Protein AF-A0A933YB69-F1 (afdb_monomer_lite)

Structure (mmCIF, N/CA/C/O backbone):
data_AF-A0A933YB69-F1
#
_entry.id   AF-A0A933YB69-F1
#
loop_
_atom_site.group_PDB
_atom_site.id
_atom_site.type_symbol
_atom_site.label_atom_id
_atom_site.label_alt_id
_atom_site.label_comp_id
_atom_site.label_asym_id
_atom_site.label_entity_id
_atom_site.label_seq_id
_atom_site.pdbx_PDB_ins_code
_atom_site.Cartn_x
_atom_site.Cartn_y
_atom_site.Cartn_z
_atom_site.occupancy
_atom_site.B_iso_or_equiv
_atom_site.auth_seq_id
_atom_site.auth_comp_id
_atom_site.auth_asym_id
_atom_site.auth_atom_id
_atom_site.pdbx_PDB_model_num
ATOM 1 N N . MET A 1 1 ? 16.862 9.323 -14.236 1.00 85.69 1 MET A N 1
ATOM 2 C CA . MET A 1 1 ? 15.729 8.408 -13.946 1.00 85.69 1 MET A CA 1
ATOM 3 C C . MET A 1 1 ? 15.515 8.134 -12.453 1.00 85.69 1 MET A C 1
ATOM 5 O O . MET A 1 1 ? 14.370 8.164 -12.027 1.00 85.69 1 MET A O 1
ATOM 9 N N . LYS A 1 2 ? 16.560 7.957 -11.628 1.00 92.31 2 LYS A N 1
ATOM 10 C CA . LYS A 1 2 ? 16.427 7.705 -10.171 1.00 92.31 2 LYS A CA 1
ATOM 11 C C . LYS A 1 2 ? 15.533 8.711 -9.419 1.00 92.31 2 LYS A C 1
ATOM 13 O O . LYS A 1 2 ? 14.633 8.302 -8.693 1.00 92.31 2 LYS A O 1
ATOM 18 N N . HIS A 1 3 ? 15.698 10.017 -9.663 1.00 92.31 3 HIS A N 1
ATOM 19 C CA . HIS A 1 3 ? 14.857 11.065 -9.052 1.00 92.31 3 HIS A CA 1
ATOM 20 C C . HIS A 1 3 ? 13.361 10.911 -9.346 1.00 92.31 3 HIS A C 1
ATOM 22 O O . HIS A 1 3 ? 12.540 11.147 -8.464 1.00 92.31 3 HIS A O 1
ATOM 28 N N . TYR A 1 4 ? 13.009 10.499 -10.567 1.00 90.81 4 TYR A N 1
ATOM 29 C CA . TYR A 1 4 ? 11.618 10.265 -10.944 1.00 90.81 4 TYR A CA 1
ATOM 30 C C . TYR A 1 4 ? 11.016 9.135 -10.105 1.00 90.81 4 TYR A C 1
ATOM 32 O O . TYR A 1 4 ? 9.981 9.333 -9.476 1.00 90.81 4 TYR A O 1
ATOM 40 N N . TYR A 1 5 ? 11.695 7.985 -10.034 1.00 91.94 5 TYR A N 1
ATOM 41 C CA . TYR A 1 5 ? 11.212 6.848 -9.250 1.00 91.94 5 TYR A CA 1
ATOM 42 C C . TYR A 1 5 ? 11.141 7.157 -7.758 1.00 91.94 5 TYR A C 1
ATOM 44 O O . TYR A 1 5 ? 10.151 6.801 -7.126 1.00 91.94 5 TYR A O 1
ATOM 52 N N . LYS A 1 6 ? 12.136 7.868 -7.208 1.00 93.81 6 LYS A N 1
ATOM 53 C CA . LYS A 1 6 ? 12.108 8.321 -5.813 1.00 93.81 6 LYS A CA 1
ATOM 54 C C . LYS A 1 6 ? 10.846 9.136 -5.523 1.00 93.81 6 LYS A C 1
ATOM 56 O O . LYS A 1 6 ? 10.095 8.776 -4.624 1.00 93.81 6 LYS A O 1
ATOM 61 N N . ARG A 1 7 ? 10.577 10.161 -6.339 1.00 92.19 7 ARG A N 1
ATOM 62 C CA . ARG A 1 7 ? 9.383 11.004 -6.200 1.00 92.19 7 ARG A CA 1
ATOM 63 C C . ARG A 1 7 ? 8.096 10.180 -6.283 1.00 92.19 7 ARG A C 1
ATOM 65 O O . ARG A 1 7 ? 7.228 10.326 -5.435 1.00 92.19 7 ARG A O 1
ATOM 72 N N . VAL 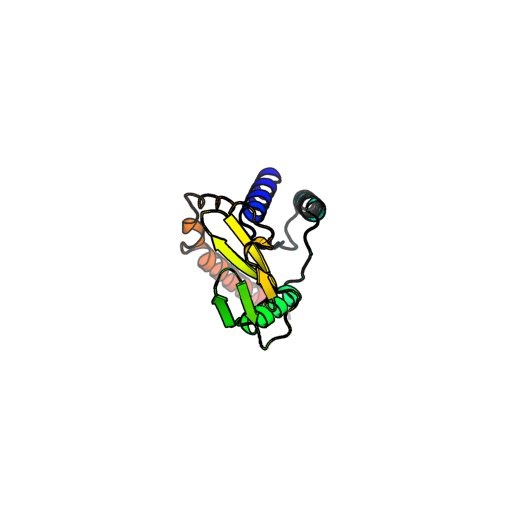A 1 8 ? 7.980 9.289 -7.271 1.00 90.50 8 VAL A N 1
ATOM 73 C CA . VAL A 1 8 ? 6.784 8.441 -7.434 1.00 90.50 8 VAL A CA 1
ATOM 74 C C . VAL A 1 8 ? 6.590 7.509 -6.233 1.00 90.50 8 VAL A C 1
ATOM 76 O O . VAL A 1 8 ? 5.466 7.328 -5.775 1.00 90.50 8 VAL A O 1
ATOM 79 N N . ILE A 1 9 ? 7.661 6.927 -5.695 1.00 92.44 9 ILE A N 1
ATOM 80 C CA . ILE A 1 9 ? 7.594 6.078 -4.498 1.00 92.44 9 ILE A CA 1
ATOM 81 C C . ILE A 1 9 ? 7.125 6.893 -3.288 1.00 92.44 9 ILE A C 1
ATOM 83 O O . ILE A 1 9 ? 6.213 6.459 -2.589 1.00 92.44 9 ILE A O 1
ATOM 87 N N . GLU A 1 10 ? 7.677 8.086 -3.071 1.00 91.62 10 GLU A N 1
ATOM 88 C CA . GLU A 1 10 ? 7.262 8.998 -1.995 1.00 91.62 10 GLU A CA 1
ATOM 89 C C . GLU A 1 10 ? 5.781 9.409 -2.127 1.00 91.62 10 GLU A C 1
ATOM 91 O O . GLU A 1 10 ? 5.023 9.373 -1.154 1.00 91.62 10 GLU A O 1
ATOM 96 N N . GLU A 1 11 ? 5.329 9.712 -3.345 1.00 90.88 11 GLU A N 1
ATOM 97 C CA . GLU A 1 11 ? 3.924 9.996 -3.658 1.00 90.88 11 GLU A CA 1
ATOM 98 C C . GLU A 1 11 ? 3.014 8.801 -3.327 1.00 90.88 11 GLU A C 1
ATOM 100 O O . GLU A 1 11 ? 1.983 8.964 -2.675 1.00 90.88 11 GLU A O 1
ATOM 105 N N . LYS A 1 12 ? 3.404 7.578 -3.704 1.00 91.12 12 LYS A N 1
ATOM 106 C CA . LYS A 1 12 ? 2.629 6.360 -3.412 1.00 91.12 12 LYS A CA 1
ATOM 107 C C . LYS A 1 12 ? 2.574 6.045 -1.919 1.00 91.12 12 LYS A C 1
ATOM 109 O O . LYS A 1 12 ? 1.507 5.701 -1.410 1.00 91.12 12 LYS A O 1
ATOM 114 N N . LEU A 1 13 ? 3.695 6.197 -1.214 1.00 90.31 13 LEU A N 1
ATOM 115 C CA . LEU A 1 13 ? 3.779 5.996 0.233 1.00 90.31 13 LEU A CA 1
ATOM 116 C C . LEU A 1 13 ? 2.894 6.985 0.983 1.00 90.31 13 LEU A C 1
ATOM 118 O O . LEU A 1 13 ? 2.104 6.573 1.835 1.00 90.31 13 LEU A O 1
ATOM 122 N N . SER A 1 14 ? 2.974 8.271 0.629 1.00 89.00 14 SER A N 1
ATOM 123 C CA . SER A 1 14 ? 2.106 9.289 1.223 1.00 89.00 14 SER A CA 1
ATOM 124 C C . SER A 1 14 ? 0.636 8.982 0.938 1.00 89.00 14 SER A C 1
ATOM 126 O O . SER A 1 14 ? -0.168 8.992 1.861 1.00 89.00 14 SER A O 1
ATOM 128 N N . ALA A 1 15 ? 0.279 8.559 -0.277 1.00 88.25 15 ALA A N 1
ATOM 129 C CA . ALA A 1 15 ? -1.088 8.169 -0.625 1.00 88.25 15 ALA A CA 1
ATOM 130 C C . ALA A 1 15 ? -1.558 6.822 -0.026 1.00 88.25 15 ALA A C 1
ATOM 132 O O . ALA A 1 15 ? -2.737 6.483 -0.161 1.00 88.25 15 ALA A O 1
ATOM 133 N N . ARG A 1 16 ? -0.679 6.067 0.656 1.00 88.31 16 ARG A N 1
ATOM 134 C CA . ARG A 1 16 ? -0.931 4.704 1.174 1.00 88.31 16 ARG A CA 1
ATOM 135 C C . ARG A 1 16 ? -1.341 3.722 0.074 1.00 88.31 16 ARG A C 1
ATOM 137 O O . ARG A 1 16 ? -2.184 2.848 0.278 1.00 88.31 16 ARG A O 1
ATOM 144 N N . GLU A 1 17 ? -0.756 3.885 -1.105 1.00 89.31 17 GLU A N 1
ATOM 145 C CA . GLU A 1 17 ? -1.008 3.046 -2.270 1.00 89.31 17 GLU A CA 1
ATOM 146 C C . GLU A 1 17 ? 0.029 1.925 -2.383 1.00 89.31 17 GLU A C 1
ATOM 148 O O . GLU A 1 17 ? 1.183 2.065 -1.977 1.00 89.31 17 GLU A O 1
ATOM 153 N N . ALA A 1 18 ? -0.379 0.798 -2.970 1.00 90.25 18 ALA A N 1
ATOM 154 C CA . ALA A 1 18 ? 0.558 -0.261 -3.314 1.00 90.25 18 ALA A CA 1
ATOM 155 C C . ALA A 1 18 ? 1.533 0.226 -4.397 1.00 90.25 18 ALA A C 1
ATOM 157 O O . ALA A 1 18 ? 1.133 0.877 -5.367 1.00 90.25 18 ALA A O 1
ATOM 158 N N . ILE A 1 19 ? 2.807 -0.133 -4.249 1.00 92.25 19 ILE A N 1
ATOM 159 C CA . ILE A 1 19 ? 3.843 0.135 -5.244 1.00 92.25 19 ILE A CA 1
ATOM 160 C C . ILE A 1 19 ? 4.024 -1.137 -6.069 1.00 92.25 19 ILE A C 1
ATOM 162 O O . ILE A 1 19 ? 4.398 -2.180 -5.537 1.00 92.25 19 ILE A O 1
ATOM 166 N N . ALA A 1 20 ? 3.730 -1.050 -7.363 1.00 91.00 20 ALA A N 1
ATOM 167 C CA . ALA A 1 20 ? 3.915 -2.142 -8.307 1.00 91.00 20 ALA A CA 1
ATOM 168 C C . ALA A 1 20 ? 5.094 -1.827 -9.229 1.00 91.00 20 ALA A C 1
ATOM 170 O O . ALA A 1 20 ? 5.152 -0.748 -9.819 1.00 91.00 20 ALA A O 1
ATOM 171 N N . PHE A 1 21 ? 6.006 -2.787 -9.367 1.00 86.62 21 PHE A N 1
ATOM 172 C CA . PHE A 1 21 ? 7.148 -2.692 -10.266 1.00 86.62 21 PHE A CA 1
ATOM 173 C C . PHE A 1 21 ? 6.936 -3.574 -11.487 1.00 86.62 21 PHE A C 1
ATOM 175 O O . PHE A 1 21 ? 6.530 -4.731 -11.371 1.00 86.62 21 PHE A O 1
ATOM 182 N N . LEU A 1 22 ? 7.230 -3.011 -12.652 1.00 84.94 22 LEU A N 1
ATOM 183 C CA . LEU A 1 22 ? 7.288 -3.710 -13.924 1.00 84.94 22 LEU A CA 1
ATOM 184 C C . LEU A 1 22 ? 8.622 -3.351 -14.573 1.00 84.94 22 LEU A C 1
ATOM 186 O O . LEU A 1 22 ? 8.964 -2.174 -14.653 1.00 84.94 22 LEU A O 1
ATOM 190 N N . HIS A 1 23 ? 9.357 -4.362 -15.016 1.00 85.62 23 HIS A N 1
ATOM 191 C CA . HIS A 1 23 ? 10.636 -4.220 -15.700 1.00 85.62 23 HIS A CA 1
ATOM 192 C C . HIS A 1 23 ? 10.616 -5.108 -16.941 1.00 85.62 23 HIS A C 1
ATOM 194 O O . HIS A 1 23 ? 10.114 -6.237 -16.876 1.00 85.62 23 HIS A O 1
ATOM 200 N N . HIS A 1 24 ? 11.116 -4.598 -18.064 1.00 85.50 24 HIS A N 1
ATOM 201 C CA . HIS A 1 24 ? 11.260 -5.388 -19.275 1.00 85.50 24 HIS A CA 1
ATOM 202 C C . HIS A 1 24 ? 12.669 -6.004 -19.310 1.00 85.50 24 HIS A C 1
ATOM 204 O O . HIS A 1 24 ? 13.629 -5.274 -19.093 1.00 85.50 24 HIS A O 1
ATOM 210 N N . PRO A 1 25 ? 12.843 -7.304 -19.627 1.00 83.81 25 PRO A N 1
ATOM 211 C CA . PRO A 1 25 ? 14.166 -7.946 -19.615 1.00 83.81 25 PRO A CA 1
ATOM 212 C C . PRO A 1 25 ? 15.216 -7.304 -20.534 1.00 83.81 25 PRO A C 1
ATOM 214 O O . PRO A 1 25 ? 16.405 -7.531 -20.356 1.00 83.81 25 PRO A O 1
ATOM 217 N N . GLY A 1 26 ? 14.776 -6.540 -21.537 1.00 85.06 26 GLY A N 1
ATOM 218 C CA . GLY A 1 26 ? 15.654 -5.782 -22.434 1.00 85.06 26 GLY A CA 1
ATOM 219 C C . GLY A 1 26 ? 16.043 -4.387 -21.931 1.00 85.06 26 GLY A C 1
ATOM 220 O O . GLY A 1 26 ? 16.728 -3.674 -22.654 1.00 85.06 26 GLY A O 1
ATOM 221 N N . ASP A 1 27 ? 15.584 -3.961 -20.751 1.00 82.62 27 ASP A N 1
ATOM 222 C CA . ASP A 1 27 ? 15.946 -2.656 -20.198 1.00 82.62 27 ASP A CA 1
ATOM 223 C C . ASP A 1 27 ? 17.346 -2.725 -19.567 1.00 82.62 27 ASP A C 1
ATOM 225 O O . ASP A 1 27 ? 17.557 -3.388 -18.555 1.00 82.62 27 ASP A O 1
ATOM 229 N N . GLU A 1 28 ? 18.298 -1.970 -20.111 1.00 88.88 28 GLU A N 1
ATOM 230 C CA . GLU A 1 28 ? 19.706 -2.000 -19.675 1.00 88.88 28 GLU A CA 1
ATOM 231 C C . GLU A 1 28 ? 19.989 -1.210 -18.378 1.00 88.88 28 GLU A C 1
ATOM 233 O O . GLU A 1 28 ? 21.104 -1.228 -17.867 1.00 88.88 28 GLU A O 1
ATOM 238 N N . ASN A 1 29 ? 18.988 -0.527 -17.808 1.00 88.50 29 ASN A N 1
ATOM 239 C CA . ASN A 1 29 ? 19.151 0.388 -16.664 1.00 88.50 29 ASN A CA 1
ATOM 240 C C . ASN A 1 29 ? 19.063 -0.336 -15.306 1.00 88.50 29 ASN A C 1
ATOM 242 O O . ASN A 1 29 ? 18.250 0.025 -14.441 1.00 88.50 29 ASN A O 1
ATOM 246 N N . LEU A 1 30 ? 19.862 -1.387 -15.123 1.00 90.31 30 LEU A N 1
ATOM 247 C CA . LEU A 1 30 ? 19.857 -2.209 -13.906 1.00 90.31 30 LEU A CA 1
ATOM 248 C C . LEU A 1 30 ? 20.207 -1.394 -12.651 1.00 90.31 30 LEU A C 1
ATOM 250 O O . LEU A 1 30 ? 19.616 -1.591 -11.595 1.00 90.31 30 LEU A O 1
ATOM 254 N N . GLU A 1 31 ? 21.056 -0.376 -12.775 1.00 93.62 31 GLU A N 1
ATOM 255 C CA . GLU A 1 31 ? 21.442 0.498 -11.667 1.00 93.62 31 GLU A CA 1
ATOM 256 C C . GLU A 1 31 ? 20.293 1.380 -11.152 1.00 93.62 31 GLU A C 1
ATOM 258 O O . GLU A 1 31 ? 20.345 1.905 -10.033 1.00 93.62 31 GLU A O 1
ATOM 263 N N . VAL A 1 32 ? 19.266 1.613 -11.978 1.00 91.69 32 VAL A N 1
ATOM 264 C CA . VAL A 1 32 ? 18.025 2.277 -11.557 1.00 91.69 32 VAL A CA 1
ATOM 265 C C . VAL A 1 32 ? 17.127 1.288 -10.827 1.00 91.69 32 VAL A C 1
ATOM 267 O O . VAL A 1 32 ? 16.505 1.667 -9.835 1.00 91.69 32 VAL A O 1
ATOM 270 N N . LEU A 1 33 ? 17.075 0.042 -11.299 1.00 91.31 33 LEU A N 1
ATOM 271 C CA . LEU A 1 33 ? 16.308 -1.028 -10.672 1.00 91.31 33 LEU A CA 1
ATOM 272 C C . LEU A 1 33 ? 16.828 -1.321 -9.258 1.00 91.31 33 LEU A C 1
ATOM 274 O O . LEU A 1 33 ? 16.034 -1.335 -8.318 1.00 91.31 33 LEU A O 1
ATOM 278 N N . ASP A 1 34 ? 18.147 -1.437 -9.096 1.00 92.81 34 ASP A N 1
ATOM 279 C CA . ASP A 1 34 ? 18.797 -1.638 -7.796 1.00 92.81 34 ASP A CA 1
ATOM 280 C C . ASP A 1 34 ? 18.466 -0.501 -6.826 1.00 92.81 34 ASP A C 1
ATOM 282 O O . ASP A 1 34 ? 17.958 -0.737 -5.730 1.00 92.81 34 ASP A O 1
ATOM 286 N N . PHE A 1 35 ? 18.623 0.751 -7.274 1.00 94.75 35 PHE A N 1
ATOM 287 C CA . PHE A 1 35 ? 18.258 1.933 -6.487 1.00 94.75 35 PHE A CA 1
ATOM 288 C C . PHE A 1 35 ? 16.794 1.894 -6.014 1.00 94.75 35 PHE A C 1
ATOM 290 O O . PHE A 1 35 ? 16.484 2.256 -4.879 1.00 94.75 35 PHE A O 1
ATOM 297 N N . VAL A 1 36 ? 15.876 1.475 -6.887 1.00 92.75 36 VAL A N 1
ATOM 298 C CA . VAL A 1 36 ? 14.449 1.375 -6.570 1.00 92.75 36 VAL A CA 1
ATOM 299 C C . VAL A 1 36 ? 14.179 0.281 -5.536 1.00 92.75 36 VAL A C 1
ATOM 301 O O . VAL A 1 36 ? 13.407 0.510 -4.599 1.00 92.75 36 VAL A O 1
ATOM 304 N N . PHE A 1 37 ? 14.812 -0.885 -5.676 1.00 91.31 37 PHE A N 1
ATOM 305 C CA . PHE A 1 37 ? 14.670 -1.979 -4.718 1.00 91.31 37 PHE A CA 1
ATOM 306 C C . PHE A 1 37 ? 15.225 -1.611 -3.345 1.00 91.31 37 PHE A C 1
ATOM 308 O O . PHE A 1 37 ? 14.527 -1.807 -2.349 1.00 91.31 37 PHE A O 1
ATOM 315 N N . GLU A 1 38 ? 16.421 -1.027 -3.285 1.00 93.19 38 GLU A N 1
ATOM 316 C CA . GLU A 1 38 ? 17.023 -0.536 -2.042 1.00 93.19 38 GLU A CA 1
ATOM 317 C C . GLU A 1 38 ? 16.116 0.491 -1.356 1.00 93.19 38 GLU A C 1
ATOM 319 O O . GLU A 1 38 ? 15.826 0.383 -0.159 1.00 93.19 38 GLU A O 1
ATOM 324 N N . LEU A 1 39 ? 15.596 1.453 -2.129 1.00 93.00 39 LEU A N 1
ATOM 325 C CA . LEU A 1 39 ? 14.693 2.471 -1.608 1.00 93.00 39 LEU A CA 1
ATOM 326 C C . LEU A 1 39 ? 13.438 1.838 -0.998 1.00 93.00 39 LEU A C 1
ATOM 328 O O . LEU A 1 39 ? 13.090 2.183 0.127 1.00 93.00 39 LEU A O 1
ATOM 332 N N . VAL A 1 40 ? 12.775 0.892 -1.669 1.00 90.88 40 VAL A N 1
ATOM 333 C CA . VAL A 1 40 ? 11.572 0.245 -1.112 1.00 90.88 40 VAL A CA 1
ATOM 334 C C . VAL A 1 40 ? 11.879 -0.641 0.091 1.00 90.88 40 VAL A C 1
ATOM 336 O O . VAL A 1 40 ? 11.116 -0.627 1.059 1.00 90.88 40 VAL A O 1
ATOM 339 N N . GLN A 1 41 ? 12.992 -1.375 0.076 1.00 89.94 41 GLN A N 1
ATOM 340 C CA . GLN A 1 41 ? 13.396 -2.194 1.220 1.00 89.94 41 GLN A CA 1
ATOM 341 C C . GLN A 1 41 ? 13.642 -1.336 2.468 1.00 89.94 41 GLN A C 1
ATOM 343 O O . GLN A 1 41 ? 13.219 -1.715 3.563 1.00 89.94 41 GLN A O 1
ATOM 348 N N . SER A 1 42 ? 14.217 -0.137 2.305 1.00 93.88 42 SER A N 1
ATOM 349 C CA . SER A 1 42 ? 14.431 0.807 3.414 1.00 93.88 42 SER A CA 1
ATOM 350 C C . SER A 1 42 ? 13.132 1.242 4.112 1.00 93.88 42 SER A C 1
ATOM 352 O O . SER A 1 42 ? 13.143 1.562 5.300 1.00 93.88 42 SER A O 1
ATOM 354 N N . GLN A 1 43 ? 11.996 1.193 3.408 1.00 91.88 43 GLN A N 1
ATOM 355 C CA . GLN A 1 43 ? 10.677 1.570 3.930 1.00 91.88 43 GLN A CA 1
ATOM 356 C C . GLN A 1 43 ? 10.000 0.451 4.736 1.00 91.88 43 GLN A C 1
ATOM 358 O O . GLN A 1 43 ? 8.880 0.633 5.211 1.00 91.88 43 GLN A O 1
ATOM 363 N N . LYS A 1 44 ? 10.649 -0.717 4.889 1.00 89.19 44 LYS A N 1
ATOM 364 C CA . LYS A 1 44 ? 10.123 -1.891 5.614 1.00 89.19 44 LYS A CA 1
ATOM 365 C C . LYS A 1 44 ? 8.740 -2.343 5.118 1.00 89.19 44 LYS A C 1
ATOM 367 O O . LYS A 1 44 ? 7.931 -2.865 5.886 1.00 89.19 44 LYS A O 1
ATOM 372 N N . LEU A 1 45 ? 8.459 -2.142 3.830 1.00 87.25 45 LEU A N 1
ATOM 373 C CA . LEU A 1 45 ? 7.215 -2.595 3.216 1.00 87.25 45 LEU A CA 1
ATOM 374 C C . LEU A 1 45 ? 7.229 -4.112 3.042 1.00 87.25 45 LEU A C 1
ATOM 376 O O . LEU A 1 45 ? 8.252 -4.720 2.728 1.00 87.25 45 LEU A O 1
ATOM 380 N N . LYS A 1 46 ? 6.055 -4.727 3.177 1.00 87.12 46 LYS A N 1
ATOM 381 C CA . LYS A 1 46 ? 5.881 -6.139 2.845 1.00 87.12 46 LYS A CA 1
ATOM 382 C C . LYS A 1 46 ? 5.923 -6.316 1.327 1.00 87.12 46 LYS A C 1
ATOM 384 O O . LYS A 1 46 ? 5.106 -5.741 0.610 1.00 87.12 46 LYS A O 1
ATOM 389 N N . ALA A 1 47 ? 6.851 -7.139 0.850 1.00 89.50 47 ALA A N 1
ATOM 390 C CA . ALA A 1 47 ? 6.923 -7.518 -0.553 1.00 89.50 47 ALA A CA 1
ATOM 391 C C . ALA A 1 47 ? 5.867 -8.583 -0.886 1.00 89.50 47 ALA A C 1
ATOM 393 O O . ALA A 1 47 ? 5.645 -9.522 -0.119 1.00 89.50 47 ALA A O 1
ATOM 394 N N . PHE A 1 48 ? 5.242 -8.450 -2.055 1.00 89.69 48 PHE A N 1
ATOM 395 C CA . PHE A 1 48 ? 4.281 -9.413 -2.585 1.00 89.69 48 PHE A CA 1
ATOM 396 C C . PHE A 1 48 ? 4.618 -9.737 -4.033 1.00 89.69 48 PHE A C 1
ATOM 398 O O . PHE A 1 48 ? 4.958 -8.846 -4.812 1.00 89.69 48 PHE A O 1
ATOM 405 N N . ARG A 1 49 ? 4.447 -11.000 -4.429 1.00 92.38 49 ARG A N 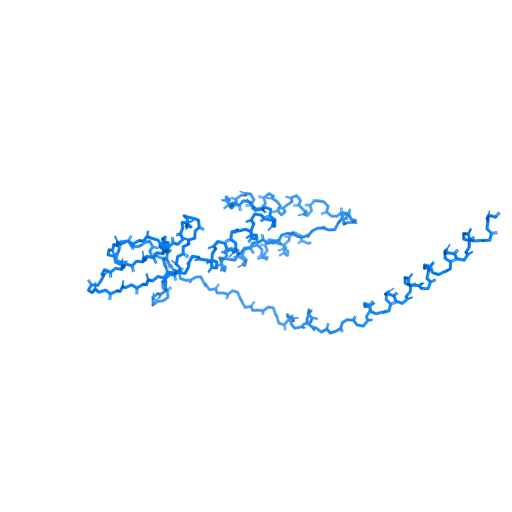1
ATOM 406 C CA . ARG A 1 49 ? 4.323 -11.325 -5.852 1.00 92.38 49 ARG A CA 1
ATOM 407 C C . ARG A 1 49 ? 2.937 -10.892 -6.325 1.00 92.38 49 ARG A C 1
ATOM 409 O O . ARG A 1 49 ? 1.985 -10.897 -5.542 1.00 92.38 49 ARG A O 1
ATOM 416 N N . PHE A 1 50 ? 2.779 -10.620 -7.618 1.00 91.31 50 PHE A N 1
ATOM 417 C CA . PHE A 1 50 ? 1.467 -10.280 -8.186 1.00 91.31 50 PHE A CA 1
ATOM 418 C C . PHE A 1 50 ? 0.390 -11.330 -7.869 1.00 91.31 50 PHE A C 1
ATOM 420 O O . PHE A 1 50 ? -0.738 -10.971 -7.548 1.00 91.31 50 PHE A O 1
ATOM 427 N N . GLY A 1 51 ? 0.742 -12.621 -7.871 1.00 94.31 51 GLY A N 1
ATOM 428 C CA . GLY A 1 51 ? -0.180 -13.693 -7.480 1.00 94.31 51 GLY A CA 1
ATOM 429 C C . GLY A 1 51 ? -0.596 -13.650 -6.003 1.00 94.31 51 GLY A C 1
ATOM 430 O O . GLY A 1 51 ? -1.753 -13.925 -5.687 1.00 94.31 51 GLY A O 1
ATOM 431 N N . ASP A 1 52 ? 0.311 -13.272 -5.095 1.00 93.06 52 ASP A N 1
ATOM 432 C CA . ASP A 1 52 ? -0.014 -13.089 -3.673 1.00 93.06 52 ASP A CA 1
ATOM 433 C C . ASP A 1 52 ? -0.931 -11.885 -3.471 1.00 93.06 52 ASP A C 1
ATOM 435 O O . ASP A 1 52 ? -1.924 -11.980 -2.748 1.00 93.06 52 ASP A O 1
ATOM 439 N N . TYR A 1 53 ? -0.633 -10.782 -4.162 1.00 92.69 53 TYR A N 1
ATOM 440 C CA . TYR A 1 53 ? -1.463 -9.584 -4.156 1.00 92.69 53 TYR A CA 1
ATOM 441 C C . TYR A 1 53 ? -2.865 -9.864 -4.711 1.00 92.69 53 TYR A C 1
ATOM 443 O O . TYR A 1 53 ? -3.852 -9.472 -4.099 1.00 92.69 53 TYR A O 1
ATOM 451 N N . ALA A 1 54 ? -2.982 -10.612 -5.812 1.00 94.00 54 ALA A N 1
ATOM 452 C CA . ALA A 1 54 ? -4.272 -11.001 -6.381 1.00 94.00 54 ALA A CA 1
ATOM 453 C C . ALA A 1 54 ? -5.091 -11.877 -5.417 1.00 94.00 54 ALA A C 1
ATOM 455 O O . ALA A 1 54 ? -6.292 -11.662 -5.243 1.00 94.00 54 ALA A O 1
ATOM 456 N N . ARG A 1 55 ? -4.447 -12.836 -4.734 1.00 93.56 55 ARG A N 1
ATOM 457 C CA . ARG A 1 55 ? -5.103 -13.640 -3.689 1.00 93.56 55 ARG A CA 1
ATOM 458 C C . ARG A 1 55 ? -5.562 -12.786 -2.512 1.00 93.56 55 ARG A C 1
ATOM 460 O O . ARG A 1 55 ? -6.671 -12.987 -2.026 1.00 93.56 55 ARG A O 1
ATOM 467 N N . TRP A 1 56 ? -4.726 -11.853 -2.058 1.00 92.25 56 TRP A N 1
ATOM 468 C CA . TRP A 1 56 ? -5.102 -10.889 -1.025 1.00 92.25 56 TRP A CA 1
ATOM 469 C C . TRP A 1 56 ? -6.291 -10.034 -1.467 1.00 92.25 56 TRP A C 1
ATOM 471 O O . TRP A 1 56 ? -7.253 -9.898 -0.719 1.00 92.25 56 TRP A O 1
ATOM 481 N N . TRP A 1 57 ? -6.282 -9.541 -2.707 1.00 92.38 57 TRP A N 1
ATOM 482 C CA . TRP A 1 57 ? -7.374 -8.746 -3.263 1.00 92.38 57 TRP A CA 1
ATOM 483 C C . TRP A 1 57 ? -8.693 -9.518 -3.278 1.00 92.38 57 TRP A C 1
ATOM 485 O O . TRP A 1 57 ? -9.727 -8.974 -2.898 1.00 92.38 57 TRP A O 1
ATOM 495 N N . LYS A 1 58 ? -8.658 -10.804 -3.647 1.00 92.44 58 LYS A N 1
ATOM 496 C CA . LYS A 1 58 ? -9.833 -11.679 -3.583 1.00 92.44 58 LYS A CA 1
ATOM 497 C C . LYS A 1 58 ? -10.341 -11.838 -2.147 1.00 92.44 58 LYS A C 1
ATOM 499 O O . LYS A 1 58 ? -11.511 -11.578 -1.900 1.00 92.44 58 LYS A O 1
ATOM 504 N N . ARG A 1 59 ? -9.458 -12.148 -1.186 1.00 91.31 59 ARG A N 1
ATOM 505 C CA . ARG A 1 59 ? -9.837 -12.213 0.240 1.00 91.31 59 ARG A CA 1
ATOM 506 C C . ARG A 1 59 ? -10.440 -10.901 0.738 1.00 91.31 59 ARG A C 1
ATOM 508 O O . ARG A 1 59 ? -11.410 -10.927 1.482 1.00 91.31 59 ARG A O 1
ATOM 515 N N . ARG A 1 60 ? -9.887 -9.759 0.320 1.00 92.19 60 ARG A N 1
ATOM 516 C CA . ARG A 1 60 ? -10.413 -8.428 0.643 1.00 92.19 60 ARG A CA 1
ATOM 517 C C . ARG A 1 60 ? -11.831 -8.227 0.105 1.00 92.19 60 ARG A C 1
ATOM 519 O O . ARG A 1 60 ? -12.633 -7.609 0.793 1.00 92.19 60 ARG A O 1
ATOM 526 N N . LEU A 1 61 ? -12.130 -8.707 -1.102 1.00 91.88 61 LEU A N 1
ATOM 527 C CA . LEU A 1 61 ? -13.480 -8.643 -1.672 1.00 91.88 61 LEU A CA 1
ATOM 528 C C . LEU A 1 61 ? -14.468 -9.530 -0.903 1.00 91.88 61 LEU A C 1
ATOM 530 O O . LEU A 1 61 ? -15.608 -9.125 -0.709 1.00 91.88 61 LEU A O 1
ATOM 534 N N . ASP A 1 62 ? -14.014 -10.689 -0.426 1.00 90.81 62 ASP A N 1
ATOM 535 C CA . ASP A 1 62 ? -14.835 -11.615 0.363 1.00 90.81 62 ASP A CA 1
ATOM 536 C C . ASP A 1 62 ? -15.036 -11.132 1.818 1.00 90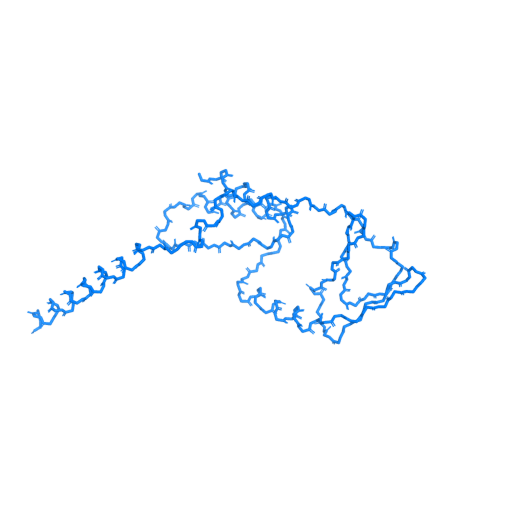.81 62 ASP A C 1
ATOM 538 O O . ASP A 1 62 ? -16.022 -11.473 2.470 1.00 90.81 62 ASP A O 1
ATOM 542 N N . ALA A 1 63 ? -14.117 -10.313 2.340 1.00 91.62 63 ALA A N 1
ATOM 543 C CA . ALA A 1 63 ? -14.133 -9.769 3.699 1.00 91.62 63 ALA A CA 1
ATOM 544 C C . ALA A 1 63 ? -15.039 -8.539 3.847 1.00 91.62 63 ALA A C 1
ATOM 546 O O . ALA A 1 63 ? -14.611 -7.491 4.333 1.00 91.62 63 ALA A O 1
ATOM 547 N N . ILE A 1 64 ? -16.302 -8.666 3.438 1.00 90.81 64 ILE A N 1
ATOM 548 C CA . ILE A 1 64 ? -17.307 -7.610 3.598 1.00 90.81 64 ILE A CA 1
ATOM 549 C C . ILE A 1 64 ? -17.603 -7.445 5.100 1.00 90.81 64 ILE A C 1
ATOM 551 O O . ILE A 1 64 ? -18.017 -8.417 5.745 1.00 90.81 64 ILE A O 1
ATOM 555 N N . PRO A 1 65 ? -17.360 -6.261 5.691 1.00 92.06 65 PRO A N 1
ATOM 556 C CA . PRO A 1 65 ? -17.632 -6.035 7.101 1.00 92.06 65 PRO A CA 1
ATOM 557 C C . PRO A 1 65 ? -19.083 -5.586 7.326 1.00 92.06 65 PRO A C 1
ATOM 559 O O . PRO A 1 65 ? -19.614 -4.764 6.581 1.00 92.06 65 PRO A O 1
ATOM 562 N N . SER A 1 66 ? -19.698 -6.071 8.401 1.00 94.19 66 SER A N 1
ATOM 563 C CA . SER A 1 66 ? -20.859 -5.449 9.037 1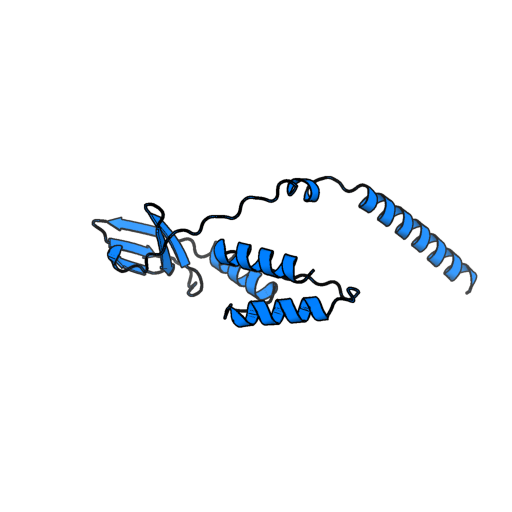.00 94.19 66 SER A CA 1
ATOM 564 C C . SER A 1 66 ? -20.362 -4.524 10.145 1.00 94.19 66 SER A C 1
ATOM 566 O O . SER A 1 66 ? -19.527 -4.924 10.960 1.00 94.19 66 SER A O 1
ATOM 568 N N . ILE A 1 67 ? -20.836 -3.278 10.145 1.00 94.38 67 ILE A N 1
ATOM 569 C CA . ILE A 1 67 ? -20.345 -2.218 11.026 1.00 94.38 67 ILE A CA 1
ATOM 570 C C . ILE A 1 67 ? -21.510 -1.692 11.859 1.00 94.38 67 ILE A C 1
ATOM 572 O O . ILE A 1 67 ? -22.521 -1.250 11.313 1.00 94.38 67 ILE A O 1
ATOM 576 N N . ARG A 1 68 ? -21.344 -1.695 13.180 1.00 95.25 68 ARG A N 1
ATOM 577 C CA . ARG A 1 68 ? -22.267 -1.091 14.139 1.00 95.25 68 ARG A CA 1
ATOM 578 C C . ARG A 1 68 ? -21.522 -0.060 14.977 1.00 95.25 68 ARG A C 1
ATOM 580 O O . ARG A 1 68 ? -20.427 -0.318 15.468 1.00 95.25 68 ARG A O 1
ATOM 587 N N . PHE A 1 69 ? -22.138 1.103 15.151 1.00 93.38 69 PHE A N 1
ATOM 588 C CA . PHE A 1 69 ? -21.625 2.164 16.007 1.00 93.38 69 PHE A CA 1
ATOM 589 C C . PHE A 1 69 ? -22.714 2.600 16.984 1.00 93.38 69 PHE A C 1
ATOM 591 O O . PHE A 1 69 ? -23.798 2.997 16.559 1.00 93.38 69 PHE A O 1
ATOM 598 N N . ASP A 1 70 ? -22.436 2.501 18.282 1.00 94.00 70 ASP A N 1
ATOM 599 C CA . ASP A 1 70 ? -23.359 2.920 19.337 1.00 94.00 70 ASP A CA 1
ATOM 600 C C . ASP A 1 70 ? -22.587 3.502 20.523 1.00 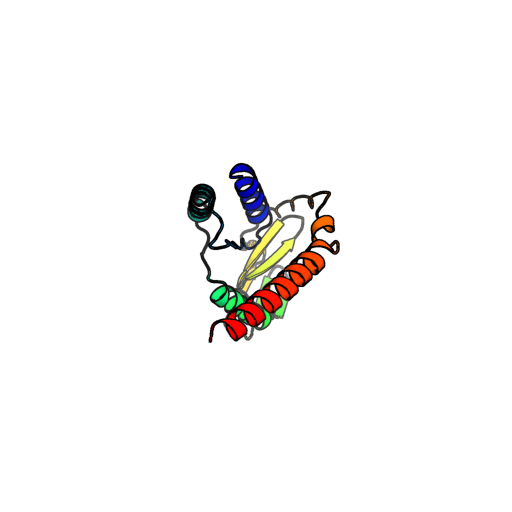94.00 70 ASP A C 1
ATOM 602 O O . ASP A 1 70 ? -21.677 2.865 21.051 1.00 94.00 70 ASP A O 1
ATOM 606 N N . LYS A 1 71 ? -22.951 4.720 20.944 1.00 91.44 71 LYS A N 1
ATOM 607 C CA . LYS A 1 71 ? -22.370 5.418 22.109 1.00 91.44 71 LYS A CA 1
ATOM 608 C C . LYS A 1 71 ? -20.834 5.360 22.171 1.00 91.44 71 LYS A C 1
ATOM 610 O O . LYS A 1 71 ? -20.264 5.069 23.217 1.00 91.44 71 LYS A O 1
ATOM 615 N N . GLY A 1 72 ? -20.163 5.604 21.043 1.00 89.25 72 GLY A N 1
ATOM 616 C CA . GLY A 1 72 ? -18.695 5.593 20.961 1.00 89.25 72 GLY A CA 1
ATOM 617 C C . GLY A 1 72 ? -18.071 4.209 20.771 1.00 89.25 72 GLY A C 1
ATOM 618 O O . GLY A 1 72 ? -16.898 4.121 20.419 1.00 89.25 72 GLY A O 1
ATOM 619 N N . LYS A 1 73 ? -18.838 3.123 20.906 1.00 93.44 73 LYS A N 1
ATOM 620 C CA . LYS A 1 73 ? -18.360 1.764 20.647 1.00 93.44 73 LYS A CA 1
ATOM 621 C C . LYS A 1 73 ? -18.515 1.418 19.179 1.00 93.44 73 LYS A C 1
ATOM 623 O O . LYS A 1 73 ? -19.603 1.539 18.615 1.00 93.44 73 LYS A O 1
ATOM 628 N N . LEU A 1 74 ? -17.419 0.965 18.587 1.00 94.38 74 LEU A N 1
ATOM 629 C CA . LEU A 1 74 ? -17.361 0.477 17.224 1.00 94.38 74 LEU A CA 1
ATOM 630 C C . LEU A 1 74 ? -17.241 -1.044 17.241 1.00 94.38 74 LEU A C 1
ATOM 632 O O . LEU A 1 74 ? -16.295 -1.601 17.798 1.00 94.38 74 LEU A O 1
ATOM 636 N N . GLU A 1 75 ? -18.187 -1.699 16.584 1.00 95.75 75 GLU A N 1
ATOM 637 C CA . GLU A 1 75 ? -18.179 -3.132 16.343 1.00 95.75 75 GLU A CA 1
ATOM 638 C C . GLU A 1 75 ? -18.110 -3.380 14.834 1.00 95.75 75 GLU A C 1
ATOM 640 O O . GLU A 1 75 ? -18.968 -2.948 14.065 1.00 95.75 75 GLU A O 1
ATOM 645 N N . ILE A 1 76 ? -17.058 -4.069 14.411 1.00 94.00 76 ILE A N 1
ATOM 646 C CA . ILE A 1 76 ? -16.822 -4.521 13.047 1.00 94.00 76 ILE A CA 1
ATOM 647 C C . ILE A 1 76 ? -16.789 -6.038 13.093 1.00 94.00 76 ILE A C 1
ATOM 649 O O . ILE A 1 76 ? -15.963 -6.635 13.786 1.00 94.00 76 ILE A O 1
ATOM 653 N N . THR A 1 77 ? -17.670 -6.667 12.331 1.00 92.88 77 THR A N 1
ATOM 654 C CA . THR A 1 77 ? -17.723 -8.120 12.190 1.00 92.88 77 THR A CA 1
ATOM 655 C C . THR A 1 77 ? -17.588 -8.497 10.726 1.00 92.88 77 THR A C 1
ATOM 657 O O . THR A 1 77 ? -18.070 -7.797 9.842 1.00 92.88 77 THR A O 1
ATOM 660 N N . SER A 1 78 ? -16.934 -9.619 10.442 1.00 91.06 78 SER A N 1
ATOM 661 C CA . SER A 1 78 ? -16.882 -10.176 9.092 1.00 91.06 78 SER A CA 1
ATOM 662 C C . SER A 1 78 ? -16.895 -11.696 9.155 1.00 91.06 78 SER A C 1
ATOM 664 O O . SER A 1 78 ? -16.199 -12.310 9.977 1.00 91.06 78 SER A O 1
ATOM 666 N N . SER A 1 79 ? -17.686 -12.306 8.274 1.00 84.25 79 SER A N 1
ATOM 667 C CA . SER A 1 79 ? -17.776 -13.760 8.132 1.00 84.25 79 SER A CA 1
ATOM 668 C C . SER A 1 79 ? -16.457 -14.359 7.634 1.00 84.25 79 SER A C 1
ATOM 670 O O . SER A 1 79 ? -16.064 -15.440 8.077 1.00 84.25 79 SER A O 1
ATOM 672 N N . ALA A 1 80 ? -15.706 -13.631 6.802 1.00 82.50 80 ALA A N 1
ATOM 673 C CA . ALA A 1 80 ? -14.411 -14.071 6.301 1.00 82.50 80 ALA A CA 1
ATOM 674 C C . ALA A 1 80 ? -13.312 -13.972 7.372 1.00 82.50 80 ALA A C 1
ATOM 676 O O . ALA A 1 80 ? -13.240 -13.016 8.149 1.00 82.50 80 ALA A O 1
ATOM 677 N N . LYS A 1 81 ? -12.412 -14.963 7.397 1.00 76.94 81 LYS A N 1
ATOM 678 C CA . LYS A 1 81 ? -11.144 -14.883 8.135 1.00 76.94 81 LYS A CA 1
ATOM 679 C C . LYS A 1 81 ? -10.125 -14.154 7.254 1.00 76.94 81 LYS A C 1
ATOM 681 O O . LYS A 1 81 ? -9.494 -14.776 6.404 1.00 76.94 81 LYS A O 1
ATOM 686 N N . ALA A 1 82 ? -10.009 -12.841 7.425 1.00 83.56 82 ALA A N 1
ATOM 687 C CA . ALA A 1 82 ? -9.076 -12.001 6.675 1.00 83.56 82 ALA A CA 1
ATOM 688 C C . ALA A 1 82 ? -8.270 -11.110 7.632 1.00 83.56 82 ALA A C 1
ATOM 690 O O . ALA A 1 82 ? -8.523 -9.918 7.768 1.00 83.56 82 ALA A O 1
ATOM 691 N N . GLU A 1 83 ? -7.314 -11.719 8.335 1.00 85.31 83 GLU A N 1
ATOM 692 C CA . GLU A 1 83 ? -6.473 -11.057 9.350 1.00 85.31 83 GLU A CA 1
ATOM 693 C C . GLU A 1 83 ? -5.564 -9.967 8.761 1.00 85.31 83 GLU A C 1
ATOM 695 O O . GLU A 1 83 ? -5.161 -9.041 9.456 1.00 85.31 83 GLU A O 1
ATOM 700 N N . ASP A 1 84 ? -5.272 -10.056 7.464 1.00 88.38 84 ASP A N 1
ATOM 701 C CA . ASP A 1 84 ? -4.464 -9.104 6.705 1.00 88.38 84 ASP A CA 1
ATOM 702 C C . ASP A 1 84 ? -5.302 -8.044 5.969 1.00 88.38 84 ASP A C 1
ATOM 704 O O . ASP A 1 84 ? -4.800 -7.353 5.076 1.00 88.38 84 ASP A O 1
ATOM 708 N N . VAL A 1 85 ? -6.582 -7.914 6.328 1.00 91.44 85 VAL A N 1
ATOM 709 C CA . VAL A 1 85 ? -7.498 -6.900 5.803 1.00 91.44 85 VAL A CA 1
ATOM 710 C C . VAL A 1 85 ? -7.980 -6.016 6.947 1.00 91.44 85 VAL A C 1
ATOM 712 O O . VAL A 1 85 ? -8.403 -6.479 8.008 1.00 91.44 85 VAL A O 1
ATOM 715 N N . SER A 1 86 ? -7.940 -4.710 6.706 1.00 92.62 86 SER A N 1
ATOM 716 C CA . SER A 1 86 ? -8.394 -3.696 7.652 1.00 92.62 86 SER A CA 1
ATOM 717 C C . SER A 1 86 ? -9.449 -2.799 7.020 1.00 92.62 86 SER A C 1
ATOM 719 O O . SER A 1 86 ? -9.428 -2.527 5.816 1.00 92.62 86 SER A O 1
ATOM 721 N N . VAL A 1 87 ? -10.340 -2.290 7.860 1.00 92.75 87 VAL A N 1
ATOM 722 C CA . VAL A 1 87 ? -11.250 -1.198 7.543 1.00 92.75 87 VAL A CA 1
ATOM 723 C C . VAL A 1 87 ? -10.533 0.114 7.826 1.00 92.75 87 VAL A C 1
ATOM 725 O O . VAL A 1 87 ? -10.057 0.354 8.936 1.00 92.75 87 VAL A O 1
ATOM 728 N N . ARG A 1 88 ? -10.463 0.970 6.807 1.00 94.00 88 ARG A N 1
ATOM 729 C CA . ARG A 1 88 ? -10.012 2.353 6.949 1.00 94.00 88 ARG A CA 1
ATOM 730 C C . ARG A 1 88 ? -11.190 3.203 7.414 1.00 94.00 88 ARG A C 1
ATOM 732 O O . ARG A 1 88 ? -12.196 3.281 6.714 1.00 94.00 88 ARG A O 1
ATOM 739 N N . ILE A 1 89 ? -11.041 3.855 8.557 1.00 93.88 89 ILE A N 1
ATOM 740 C CA . ILE A 1 89 ? -12.042 4.747 9.146 1.00 93.88 89 ILE A CA 1
ATOM 741 C C . ILE A 1 89 ? -11.510 6.169 9.019 1.00 93.88 89 ILE A C 1
ATOM 743 O O . ILE A 1 89 ? -10.343 6.402 9.320 1.00 93.88 89 ILE A O 1
ATOM 747 N N . VAL A 1 90 ? -12.339 7.107 8.561 1.00 94.00 90 VAL A N 1
ATOM 748 C CA . VAL A 1 90 ? -11.962 8.515 8.382 1.00 94.00 90 VAL A CA 1
ATOM 749 C C . VAL A 1 90 ? -12.946 9.396 9.142 1.00 94.00 90 VAL A C 1
ATOM 751 O O . VAL A 1 90 ? -14.153 9.235 8.988 1.00 94.00 90 VAL A O 1
ATOM 754 N N . ASN A 1 91 ? -12.433 10.324 9.946 1.00 91.69 91 ASN A N 1
ATOM 755 C CA . ASN A 1 91 ? -13.223 11.282 10.711 1.00 91.69 91 ASN A CA 1
ATOM 756 C C . ASN A 1 91 ? -12.458 12.607 10.835 1.00 91.69 91 ASN A C 1
ATOM 758 O O . ASN A 1 91 ? -11.325 12.608 11.304 1.00 91.69 91 ASN A O 1
ATOM 762 N N . ASN A 1 92 ? -13.060 13.726 10.422 1.00 93.06 92 ASN A N 1
ATOM 763 C CA . ASN A 1 92 ? -12.497 15.079 10.569 1.00 93.06 92 ASN A CA 1
ATOM 764 C C . ASN A 1 92 ? -11.019 15.223 10.145 1.00 93.06 92 ASN A C 1
ATOM 766 O O . ASN A 1 92 ? -10.214 15.821 10.852 1.00 93.06 92 ASN A O 1
ATOM 770 N N . GLY A 1 93 ? -10.641 14.648 8.999 1.00 93.06 93 GLY A N 1
ATOM 771 C CA . GLY A 1 93 ? -9.261 14.713 8.494 1.00 93.06 93 GLY A CA 1
ATOM 772 C C . GLY A 1 93 ? -8.269 13.789 9.208 1.00 93.06 93 GLY A C 1
ATOM 773 O O . GLY A 1 93 ? -7.095 13.764 8.847 1.00 93.06 93 GLY A O 1
ATOM 774 N N . MET A 1 94 ? -8.735 12.988 10.164 1.00 95.00 94 MET A N 1
ATOM 775 C CA . MET A 1 94 ? -7.992 11.905 10.798 1.00 95.00 94 MET A CA 1
ATOM 776 C C . MET A 1 94 ? -8.460 10.562 10.248 1.00 95.00 94 MET A C 1
ATOM 778 O O . MET A 1 94 ? -9.582 10.411 9.764 1.00 95.00 94 MET A O 1
ATOM 782 N N . GLU A 1 95 ? -7.600 9.563 10.334 1.00 95.50 95 GLU A N 1
ATOM 783 C CA . GLU A 1 95 ? -7.922 8.201 9.969 1.00 95.50 95 GLU A CA 1
ATOM 784 C C . GLU A 1 95 ? -7.283 7.172 10.886 1.00 95.50 95 GLU A C 1
ATOM 786 O O . GLU A 1 95 ? -6.203 7.384 11.432 1.00 95.50 95 GLU A O 1
ATOM 791 N N . ALA A 1 96 ? -7.934 6.022 10.976 1.00 95.50 96 ALA A N 1
ATOM 792 C CA . ALA A 1 96 ? -7.455 4.856 11.692 1.00 95.50 96 ALA A CA 1
ATOM 793 C C . ALA A 1 96 ? -7.737 3.580 10.892 1.00 95.50 96 ALA A C 1
ATOM 795 O O . ALA A 1 96 ? -8.544 3.571 9.957 1.00 95.50 96 ALA A O 1
ATOM 796 N N . PHE A 1 97 ? -7.050 2.498 11.252 1.00 93.88 97 PHE A N 1
ATOM 797 C CA . PHE A 1 97 ? -7.196 1.190 10.618 1.00 93.88 97 PHE A CA 1
ATOM 798 C C . PHE A 1 97 ? -7.600 0.199 11.691 1.00 93.88 97 PHE A C 1
ATOM 800 O O . PHE A 1 97 ? -6.837 -0.059 12.616 1.00 93.88 97 PHE A O 1
ATOM 807 N N . ALA A 1 98 ? -8.799 -0.351 11.554 1.00 93.62 98 ALA A N 1
ATOM 808 C CA . ALA A 1 98 ? -9.289 -1.405 12.424 1.00 93.62 98 ALA A CA 1
ATOM 809 C C . ALA A 1 98 ? -9.268 -2.735 11.660 1.00 93.62 98 ALA A C 1
ATOM 811 O O . ALA A 1 98 ? -9.580 -2.752 10.466 1.00 93.62 98 ALA A O 1
ATOM 812 N N . PRO A 1 99 ? -8.926 -3.865 12.293 1.00 92.31 99 PRO A N 1
ATOM 813 C CA . PRO A 1 99 ? -9.144 -5.176 11.694 1.00 92.31 99 PRO A CA 1
ATOM 814 C C . PRO A 1 99 ? -10.616 -5.370 11.299 1.00 92.31 99 PRO A C 1
ATOM 816 O O . PRO A 1 99 ? -11.515 -4.818 11.931 1.00 92.31 99 PRO A O 1
ATOM 819 N N . VAL A 1 100 ? -10.891 -6.216 10.302 1.00 92.25 100 VAL A N 1
ATOM 820 C CA . VAL A 1 100 ? -12.274 -6.577 9.899 1.00 92.25 100 VAL A CA 1
ATOM 821 C C . VAL A 1 100 ? -13.059 -7.362 10.967 1.00 92.25 100 VAL A C 1
ATOM 823 O O . VAL A 1 100 ? -14.211 -7.740 10.755 1.00 92.25 100 VAL A O 1
ATOM 826 N N . ARG A 1 101 ? -12.433 -7.616 12.119 1.00 90.88 101 ARG A N 1
ATOM 827 C CA . ARG A 1 101 ? -13.041 -8.121 13.349 1.00 90.88 101 ARG A CA 1
ATOM 828 C C . ARG A 1 101 ? -12.500 -7.299 14.509 1.00 90.88 101 ARG A C 1
ATOM 830 O O . ARG A 1 101 ? -11.368 -7.506 14.937 1.00 90.88 101 ARG A O 1
ATOM 837 N N . PHE A 1 102 ? -13.289 -6.342 14.967 1.00 90.00 102 PHE A N 1
ATOM 838 C CA . PHE A 1 102 ? -12.883 -5.371 15.974 1.00 90.00 102 PHE A CA 1
ATOM 839 C C . PHE A 1 102 ? -14.089 -4.994 16.827 1.00 90.00 102 PHE A C 1
ATOM 841 O O . PHE A 1 102 ? -15.161 -4.746 16.289 1.00 90.00 102 PHE A O 1
ATOM 848 N N . ALA A 1 103 ? -13.921 -4.940 18.143 1.00 92.06 103 ALA A N 1
ATOM 849 C CA . ALA A 1 103 ? -14.960 -4.487 19.057 1.00 92.06 103 ALA A CA 1
ATOM 850 C C . ALA A 1 103 ? -14.298 -3.706 20.190 1.00 92.06 103 ALA A C 1
ATOM 852 O O . ALA A 1 103 ? -13.721 -4.298 21.102 1.00 92.06 103 ALA A O 1
ATOM 853 N N . ALA A 1 104 ? -14.328 -2.380 20.095 1.00 91.12 104 ALA A N 1
ATOM 854 C CA . ALA A 1 104 ? -13.743 -1.505 21.103 1.00 91.12 104 ALA A CA 1
ATOM 855 C C . ALA A 1 104 ? -14.308 -0.084 21.002 1.00 91.12 104 ALA A C 1
ATOM 857 O O . ALA A 1 104 ? -15.098 0.238 20.110 1.00 91.12 104 ALA A O 1
ATOM 858 N N . ASP A 1 105 ? -13.918 0.769 21.944 1.00 92.31 105 ASP A N 1
ATOM 859 C CA . ASP A 1 105 ? -14.239 2.190 21.865 1.00 92.31 105 ASP A CA 1
ATOM 860 C C . ASP A 1 105 ? -13.460 2.849 20.715 1.00 92.31 105 ASP A C 1
ATOM 862 O O . ASP A 1 105 ? -12.283 2.562 20.492 1.00 92.31 105 ASP A O 1
ATOM 866 N N . LEU A 1 106 ? -14.116 3.745 19.982 1.00 89.38 106 LEU A N 1
ATOM 867 C CA . LEU A 1 106 ? -13.539 4.482 18.860 1.00 89.38 106 LEU A CA 1
ATOM 868 C C . LEU A 1 106 ? -12.308 5.311 19.274 1.00 89.38 106 LEU A C 1
ATOM 870 O O . LEU A 1 106 ? -11.407 5.536 18.464 1.00 89.38 106 LEU A O 1
ATOM 874 N N . SER A 1 107 ? -12.254 5.741 20.537 1.00 89.12 107 SER A N 1
ATOM 875 C CA . SER A 1 107 ? -11.113 6.458 21.121 1.00 89.12 107 SER A CA 1
ATOM 876 C C . SER A 1 107 ? -9.844 5.611 21.251 1.00 89.12 107 SER A C 1
ATOM 878 O O . SER A 1 107 ? -8.758 6.171 21.356 1.00 89.12 107 SER A O 1
ATOM 880 N N . GLN A 1 108 ? -9.956 4.280 21.209 1.00 90.94 108 GLN A N 1
ATOM 881 C CA . GLN A 1 108 ? -8.816 3.360 21.323 1.00 90.94 108 GLN A CA 1
ATOM 882 C C . GLN A 1 108 ? -8.105 3.112 19.990 1.00 90.94 108 GLN A C 1
ATOM 884 O O . GLN A 1 108 ? -7.090 2.419 19.947 1.00 90.94 108 GLN A O 1
ATOM 889 N N . LEU A 1 109 ? -8.644 3.636 18.889 1.00 93.38 109 LEU A N 1
ATOM 890 C CA . LEU A 1 109 ? -8.011 3.522 17.587 1.00 93.38 109 LEU A CA 1
ATOM 891 C C . LEU A 1 109 ? -6.786 4.438 17.486 1.00 93.38 109 LEU A C 1
ATOM 893 O O . LEU A 1 109 ? -6.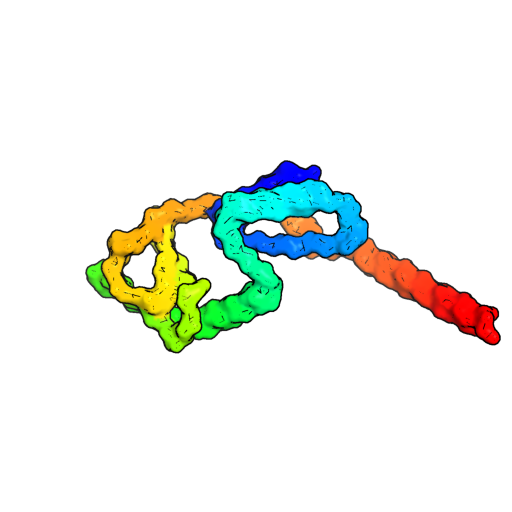791 5.568 17.971 1.00 93.38 109 LEU A O 1
ATOM 897 N N . ASP A 1 110 ? -5.759 3.963 16.783 1.00 94.94 110 ASP A N 1
ATOM 898 C CA . ASP A 1 110 ? -4.575 4.757 16.453 1.00 94.94 110 ASP A CA 1
ATOM 899 C C . ASP A 1 110 ? -4.907 5.765 15.340 1.00 94.94 110 ASP A C 1
ATOM 901 O O . ASP A 1 110 ? -4.811 5.479 14.139 1.00 94.94 110 ASP A O 1
ATOM 905 N N . TRP A 1 111 ? -5.398 6.932 15.756 1.00 95.56 111 TRP A N 1
ATOM 906 C CA . TRP A 1 111 ? -5.771 8.024 14.868 1.00 95.56 111 TRP A CA 1
ATOM 907 C C . TRP A 1 111 ? -4.541 8.787 14.385 1.00 95.56 111 TRP A C 1
ATOM 909 O O . TRP A 1 111 ? -3.776 9.351 15.162 1.00 95.56 111 TRP A O 1
ATOM 919 N N . ARG A 1 112 ? -4.415 8.900 13.067 1.00 94.88 112 ARG A N 1
ATOM 920 C CA . ARG A 1 112 ? -3.354 9.650 12.388 1.00 94.88 112 ARG A CA 1
ATOM 921 C C . ARG A 1 112 ? -3.935 10.559 11.310 1.00 94.88 112 ARG A C 1
ATOM 923 O O . ARG A 1 112 ? -4.983 10.225 10.764 1.00 94.88 112 ARG A O 1
ATOM 930 N N . PRO A 1 113 ? -3.280 11.670 10.946 1.00 94.31 113 PRO A N 1
ATOM 931 C CA . PRO A 1 113 ? -3.767 12.535 9.878 1.00 94.31 113 PRO A CA 1
ATOM 932 C C . PRO A 1 113 ? -3.963 11.775 8.561 1.00 94.31 113 PRO A C 1
ATOM 934 O O . PRO A 1 113 ? -3.166 10.895 8.201 1.00 94.31 113 PRO A O 1
ATOM 937 N N . VAL A 1 114 ? -5.024 12.125 7.836 1.00 92.69 114 VAL A N 1
ATOM 938 C CA . VAL A 1 114 ? -5.224 11.683 6.457 1.00 92.69 114 VAL A CA 1
ATOM 939 C C . VAL A 1 114 ? -4.130 12.320 5.604 1.00 92.69 114 VAL A C 1
ATOM 941 O O . VAL A 1 114 ? -3.963 13.539 5.645 1.00 92.69 114 VAL A O 1
ATOM 944 N N . PRO A 1 115 ? -3.370 11.539 4.824 1.00 89.50 115 PRO A N 1
ATOM 945 C CA . PRO A 1 115 ? -2.341 12.098 3.984 1.00 89.50 115 PRO A CA 1
ATOM 946 C C . PRO A 1 115 ? -2.975 12.880 2.842 1.00 89.50 115 PRO A C 1
ATOM 948 O O . PRO A 1 115 ? -3.976 12.466 2.243 1.00 89.50 115 PRO A O 1
ATOM 951 N N . THR A 1 116 ? -2.344 13.995 2.504 1.00 84.62 116 THR A N 1
ATOM 952 C CA . THR A 1 116 ? -2.681 14.755 1.308 1.00 84.62 116 THR A CA 1
ATOM 953 C C . THR A 1 116 ? -2.381 13.899 0.088 1.00 84.62 116 THR A C 1
ATOM 955 O O . THR A 1 116 ? -1.258 13.429 -0.092 1.00 84.62 116 THR A O 1
ATOM 958 N N . LYS A 1 117 ? -3.387 13.687 -0.762 1.00 82.06 117 LYS A N 1
ATOM 959 C CA . LYS A 1 117 ? -3.155 13.013 -2.038 1.00 82.06 117 LYS A CA 1
ATOM 960 C C . LYS A 1 117 ? -2.321 13.928 -2.936 1.00 82.06 117 LYS A C 1
ATOM 962 O O . LYS A 1 117 ? -2.674 15.104 -3.061 1.00 82.06 117 LYS A O 1
ATOM 967 N N . PRO A 1 118 ? -1.259 13.415 -3.576 1.00 82.62 118 PRO A N 1
ATOM 968 C CA . PRO A 1 118 ? -0.540 14.186 -4.575 1.00 82.62 118 PRO A CA 1
ATOM 969 C C . PRO A 1 118 ? -1.497 14.576 -5.707 1.00 82.62 118 PRO A C 1
ATOM 971 O O . PRO A 1 118 ? -2.419 13.828 -6.052 1.00 82.62 118 PRO A O 1
ATOM 974 N N . ALA A 1 119 ? -1.295 15.769 -6.267 1.00 82.50 119 ALA A N 1
ATOM 975 C CA . ALA A 1 119 ? -2.050 16.199 -7.432 1.00 82.50 119 ALA A CA 1
ATOM 976 C C . ALA A 1 119 ? -1.774 15.243 -8.598 1.00 82.50 119 ALA A C 1
ATOM 978 O O . ALA A 1 119 ? -0.646 14.781 -8.784 1.00 82.50 119 ALA A O 1
ATOM 979 N N . LEU A 1 120 ? -2.803 14.953 -9.395 1.00 78.81 120 LEU A N 1
ATOM 980 C CA . LEU A 1 120 ? -2.593 14.203 -10.627 1.00 78.81 120 LEU A CA 1
ATOM 981 C C . LEU A 1 120 ? -1.628 14.990 -11.530 1.00 78.81 120 LEU A C 1
ATOM 983 O O . LEU A 1 120 ? -1.784 16.209 -11.648 1.00 78.81 120 LEU A O 1
ATOM 987 N N . PRO A 1 121 ? -0.660 14.322 -12.187 1.00 80.56 121 PRO A N 1
ATOM 988 C CA . PRO A 1 121 ? 0.178 14.967 -13.189 1.00 80.56 121 PRO A CA 1
ATOM 989 C C . PRO A 1 121 ? -0.696 15.659 -14.235 1.00 80.56 121 PRO A C 1
ATOM 991 O O . PRO A 1 121 ? -1.702 15.091 -14.663 1.00 80.56 121 PRO A O 1
ATOM 994 N N . SER A 1 122 ? -0.324 16.864 -14.666 1.00 81.38 122 SER A N 1
ATOM 995 C CA . SER A 1 122 ? -1.120 17.660 -15.614 1.00 81.38 122 SER A CA 1
ATOM 996 C C . SER A 1 122 ? -1.381 16.942 -16.944 1.00 81.38 122 SER A C 1
ATOM 998 O O . SER A 1 122 ? -2.369 17.219 -17.618 1.00 81.38 122 SER A O 1
ATOM 1000 N N . ASP A 1 123 ? -0.533 15.981 -17.301 1.00 82.31 123 ASP A N 1
ATOM 1001 C CA . ASP A 1 123 ? -0.575 15.217 -18.539 1.00 82.31 123 ASP A CA 1
ATOM 1002 C C . ASP A 1 123 ? -1.052 13.766 -18.359 1.00 82.31 123 ASP A C 1
ATOM 1004 O O . ASP A 1 123 ? -0.925 12.968 -19.286 1.00 82.31 123 ASP A O 1
ATOM 1008 N N . TYR A 1 124 ? -1.647 13.392 -17.218 1.00 80.00 124 TYR A N 1
ATOM 1009 C CA . TYR A 1 124 ? -2.032 11.994 -16.959 1.00 80.00 124 TYR A CA 1
ATOM 1010 C C . TYR A 1 124 ? -2.967 11.406 -18.037 1.00 80.00 124 TYR A C 1
ATOM 1012 O O . TYR A 1 124 ? -2.929 10.203 -18.313 1.00 80.00 124 TYR A O 1
ATOM 1020 N N . LEU A 1 125 ? -3.774 12.247 -18.698 1.00 83.81 125 LEU A N 1
ATOM 1021 C CA . LEU A 1 125 ? -4.646 11.850 -19.809 1.00 83.81 125 LEU A CA 1
ATOM 1022 C C . LEU A 1 125 ? -3.876 11.408 -21.058 1.00 83.81 125 LEU A C 1
ATOM 1024 O O . LEU A 1 125 ? -4.420 10.643 -21.849 1.00 83.81 125 LEU A O 1
ATOM 1028 N N . ARG A 1 126 ? -2.612 11.813 -21.226 1.00 79.75 126 ARG A N 1
ATOM 1029 C CA . ARG A 1 126 ? -1.752 11.382 -22.338 1.00 79.75 126 ARG A CA 1
ATOM 1030 C C . ARG A 1 126 ? -1.614 9.863 -22.387 1.00 79.75 126 ARG A C 1
ATOM 1032 O O . ARG A 1 126 ? -1.635 9.285 -23.465 1.00 79.75 126 ARG A O 1
ATOM 1039 N N . SER A 1 127 ? -1.548 9.214 -21.223 1.00 70.44 127 SER A N 1
ATOM 1040 C CA . SER A 1 127 ? -1.501 7.749 -21.116 1.00 70.44 127 SER A CA 1
ATOM 1041 C C . SER A 1 127 ? -2.796 7.052 -21.567 1.00 70.44 127 SER A C 1
ATOM 1043 O O . SER A 1 127 ? -2.773 5.867 -21.884 1.00 70.44 127 SER A O 1
ATOM 1045 N N . LYS A 1 128 ? -3.919 7.786 -21.621 1.00 74.12 128 LYS A N 1
ATOM 1046 C CA . LYS A 1 128 ? -5.227 7.299 -22.085 1.00 74.12 128 LYS A CA 1
ATOM 1047 C C . LYS A 1 128 ? -5.490 7.593 -23.562 1.00 74.12 128 LYS A C 1
ATOM 1049 O O . LYS A 1 128 ? -6.467 7.089 -24.110 1.00 74.12 128 LYS A O 1
ATOM 1054 N N . GLN A 1 129 ? -4.671 8.431 -24.197 1.00 81.44 129 GLN A N 1
ATOM 1055 C CA . GLN A 1 129 ? -4.832 8.745 -25.610 1.00 81.44 129 GLN A CA 1
ATOM 1056 C C . GLN A 1 129 ? -4.385 7.560 -26.460 1.00 81.44 129 GLN A C 1
ATOM 1058 O O . GLN A 1 129 ? -3.377 6.907 -26.186 1.00 81.44 129 GLN A O 1
ATOM 1063 N N . PHE A 1 130 ? -5.148 7.293 -27.515 1.00 79.25 130 PHE A N 1
ATOM 1064 C CA . PHE A 1 130 ? -4.803 6.267 -28.481 1.00 79.25 130 PHE A CA 1
ATOM 1065 C C . PHE A 1 130 ? -3.435 6.567 -29.110 1.00 79.25 130 PHE A C 1
ATOM 1067 O O . PHE A 1 130 ? -3.234 7.604 -29.741 1.00 79.25 130 PHE A O 1
ATOM 1074 N N . ASN A 1 131 ? -2.490 5.640 -28.953 1.00 82.50 131 ASN A N 1
ATOM 1075 C CA . ASN A 1 131 ? -1.178 5.738 -29.574 1.00 82.50 131 ASN A CA 1
ATOM 1076 C C . ASN A 1 131 ? -1.181 4.974 -30.904 1.00 82.50 131 ASN A C 1
ATOM 1078 O O . ASN A 1 131 ? -0.964 3.762 -30.930 1.00 82.50 131 ASN A O 1
ATOM 1082 N N . TYR A 1 132 ? -1.391 5.689 -32.014 1.00 87.31 132 TYR A N 1
ATOM 1083 C CA . TYR A 1 132 ? -1.418 5.105 -33.364 1.00 87.31 132 TYR A CA 1
ATOM 1084 C C . TYR A 1 132 ? -0.140 4.332 -33.719 1.00 87.31 132 TYR A C 1
ATOM 1086 O O . TYR A 1 132 ? -0.187 3.414 -34.539 1.00 87.31 132 TYR A O 1
ATOM 1094 N N . ARG A 1 133 ? 0.995 4.646 -33.073 1.00 83.88 133 ARG A N 1
ATOM 1095 C CA . ARG A 1 133 ? 2.254 3.920 -33.280 1.00 83.88 133 ARG A CA 1
ATOM 1096 C C . ARG A 1 133 ? 2.134 2.450 -32.893 1.00 83.88 133 ARG A C 1
ATOM 1098 O O . ARG A 1 133 ? 2.826 1.636 -33.483 1.00 83.88 133 ARG A O 1
ATOM 1105 N N . ILE A 1 134 ? 1.228 2.091 -31.979 1.00 85.00 134 ILE A N 1
ATOM 1106 C CA . ILE A 1 134 ? 0.957 0.687 -31.634 1.00 85.00 134 ILE A CA 1
ATOM 1107 C C . ILE A 1 134 ? 0.455 -0.083 -32.862 1.00 85.00 134 ILE A C 1
ATOM 1109 O O . ILE A 1 134 ? 0.908 -1.199 -33.103 1.00 85.00 134 ILE A O 1
ATOM 1113 N N . LEU A 1 135 ? -0.457 0.497 -33.652 1.00 88.50 135 LEU A N 1
ATOM 1114 C CA . LEU A 1 135 ? -0.944 -0.150 -34.877 1.00 88.50 135 LEU A CA 1
ATOM 1115 C C . LEU A 1 135 ? 0.143 -0.216 -35.946 1.00 88.50 135 LEU A C 1
ATOM 1117 O O . LEU A 1 135 ? 0.287 -1.242 -36.601 1.00 88.50 135 LEU A O 1
ATOM 1121 N N . LEU A 1 136 ? 0.917 0.859 -36.096 1.00 90.12 136 LEU A N 1
ATOM 1122 C CA . LEU A 1 136 ? 2.006 0.919 -37.066 1.00 90.12 136 LEU A CA 1
ATOM 1123 C C . LEU A 1 136 ? 3.085 -0.133 -36.773 1.00 90.12 136 LEU A C 1
ATOM 1125 O O . LEU A 1 136 ? 3.458 -0.874 -37.674 1.00 90.12 136 LEU A O 1
ATOM 1129 N N . VAL A 1 137 ? 3.525 -0.251 -35.515 1.00 86.38 137 VAL A N 1
ATOM 1130 C CA . VAL A 1 137 ? 4.493 -1.275 -35.083 1.00 86.38 137 VAL A CA 1
ATOM 1131 C C . VAL A 1 137 ? 3.942 -2.677 -35.337 1.00 86.38 137 VAL A C 1
ATOM 1133 O O . VAL A 1 137 ? 4.608 -3.471 -35.987 1.00 86.38 137 VAL A O 1
ATOM 1136 N N . LYS A 1 138 ? 2.687 -2.956 -34.958 1.00 85.50 138 LYS A N 1
ATOM 1137 C CA . LYS A 1 138 ? 2.051 -4.252 -35.254 1.00 85.50 138 LYS A CA 1
ATOM 1138 C C . LYS A 1 138 ? 1.979 -4.559 -36.753 1.00 85.50 138 LYS A C 1
ATOM 1140 O O . LYS A 1 138 ? 2.124 -5.714 -37.142 1.00 85.50 138 LYS A O 1
ATOM 1145 N N . GLY A 1 139 ? 1.734 -3.546 -37.586 1.00 88.88 139 GLY A N 1
ATOM 1146 C CA . GLY A 1 139 ? 1.726 -3.687 -39.041 1.00 88.88 139 GLY A CA 1
ATOM 1147 C C . GLY A 1 139 ? 3.109 -4.029 -39.595 1.00 88.88 139 GLY A C 1
ATOM 1148 O O . GLY A 1 139 ? 3.235 -4.961 -40.385 1.00 88.88 139 GLY A O 1
ATOM 1149 N N . ILE A 1 140 ? 4.146 -3.321 -39.138 1.00 91.19 140 ILE A N 1
ATOM 1150 C CA . ILE A 1 140 ? 5.542 -3.591 -39.508 1.00 91.19 140 ILE A CA 1
ATOM 1151 C C . ILE A 1 140 ? 5.942 -5.010 -39.084 1.00 91.19 140 ILE A C 1
ATOM 1153 O O . ILE A 1 140 ? 6.442 -5.768 -39.913 1.00 91.19 140 ILE A O 1
ATOM 1157 N N . ASP A 1 141 ? 5.654 -5.403 -37.842 1.00 86.25 141 ASP A N 1
ATOM 1158 C CA . ASP A 1 141 ? 5.978 -6.734 -37.316 1.00 86.25 141 ASP A CA 1
ATOM 1159 C C . ASP A 1 141 ? 5.291 -7.852 -38.116 1.00 86.25 141 ASP A C 1
ATOM 1161 O O . ASP A 1 141 ? 5.902 -8.881 -38.405 1.00 86.25 141 ASP A O 1
ATOM 1165 N N . ALA A 1 142 ? 4.036 -7.650 -38.532 1.00 89.25 142 ALA A N 1
ATOM 1166 C CA . ALA A 1 142 ? 3.308 -8.613 -39.358 1.00 89.25 142 ALA A CA 1
ATOM 1167 C C . ALA A 1 142 ? 3.936 -8.778 -40.752 1.00 89.25 142 ALA A C 1
ATOM 1169 O O . ALA A 1 142 ? 4.085 -9.904 -41.233 1.00 89.25 142 ALA A O 1
ATOM 1170 N N . VAL A 1 143 ? 4.339 -7.673 -41.391 1.00 90.00 143 VAL A N 1
ATOM 1171 C CA . VAL A 1 143 ? 5.024 -7.700 -42.694 1.00 90.00 143 VAL A CA 1
ATOM 1172 C C . VAL A 1 143 ? 6.386 -8.385 -42.573 1.00 90.00 143 VAL A C 1
ATOM 1174 O O . VAL A 1 143 ? 6.691 -9.279 -43.362 1.00 90.00 143 VAL A O 1
ATOM 1177 N N . LEU A 1 144 ? 7.182 -8.035 -41.559 1.00 85.94 144 LEU A N 1
ATOM 1178 C CA . LEU A 1 144 ? 8.475 -8.674 -41.299 1.00 85.94 144 LEU A CA 1
ATOM 1179 C C . LEU A 1 144 ? 8.322 -10.174 -41.014 1.00 85.94 144 LEU A C 1
ATOM 1181 O O . LEU A 1 144 ? 9.093 -10.985 -41.532 1.00 85.94 144 LEU A O 1
ATOM 1185 N N . GLY A 1 145 ? 7.302 -10.568 -40.250 1.00 86.06 145 GLY A N 1
ATOM 1186 C CA . GLY A 1 145 ? 6.985 -11.971 -39.995 1.00 86.06 145 GLY A CA 1
ATOM 1187 C C . GLY A 1 145 ? 6.616 -12.742 -41.267 1.00 86.06 145 GLY A C 1
ATOM 1188 O O . GLY A 1 145 ? 7.083 -13.866 -41.456 1.00 86.06 145 GLY A O 1
ATOM 1189 N N . LEU A 1 146 ? 5.841 -12.137 -42.175 1.00 85.62 146 LEU A N 1
ATOM 1190 C CA . LEU A 1 146 ? 5.514 -12.726 -43.480 1.00 85.62 146 LEU A CA 1
ATOM 1191 C C . LEU A 1 146 ? 6.755 -12.898 -44.358 1.00 85.62 146 LEU A C 1
ATOM 1193 O O . LEU A 1 146 ? 6.948 -13.978 -44.914 1.00 85.62 146 LEU A O 1
ATOM 1197 N N . ILE A 1 147 ? 7.613 -11.876 -44.435 1.00 83.06 147 ILE A N 1
ATOM 1198 C CA . ILE A 1 147 ? 8.868 -11.930 -45.197 1.00 83.06 147 ILE A CA 1
ATOM 1199 C C . ILE A 1 147 ? 9.768 -13.046 -44.657 1.00 83.06 147 ILE A C 1
ATOM 1201 O O . ILE A 1 147 ? 10.268 -13.851 -45.434 1.00 83.06 147 ILE A O 1
ATOM 1205 N N . THR A 1 148 ? 9.912 -13.147 -43.333 1.00 79.12 148 THR A N 1
ATOM 1206 C CA . THR A 1 148 ? 10.761 -14.158 -42.680 1.00 79.12 148 THR A CA 1
ATOM 1207 C C . THR A 1 148 ? 10.225 -15.581 -42.884 1.00 79.12 148 THR A C 1
ATOM 1209 O O . THR A 1 148 ? 10.990 -16.535 -43.026 1.00 79.12 148 THR A O 1
ATOM 1212 N N . LYS A 1 149 ? 8.897 -15.747 -42.915 1.00 75.50 149 LYS A N 1
ATOM 1213 C CA . LYS A 1 149 ? 8.254 -17.034 -43.209 1.00 75.50 149 LYS A CA 1
ATOM 1214 C C . LYS A 1 149 ? 8.440 -17.430 -44.675 1.00 75.50 149 LYS A C 1
ATOM 1216 O O . LYS A 1 149 ? 8.756 -18.584 -44.949 1.00 75.50 149 LYS A O 1
ATOM 1221 N N . PHE A 1 150 ? 8.301 -16.478 -45.598 1.00 72.06 150 PHE A N 1
ATOM 1222 C CA . PHE A 1 150 ? 8.563 -16.698 -47.020 1.00 72.06 150 PHE A CA 1
ATOM 1223 C C . PHE A 1 150 ? 10.023 -17.086 -47.261 1.00 72.06 150 PHE A C 1
ATOM 1225 O O . PHE A 1 150 ? 10.271 -18.120 -47.865 1.00 72.06 150 PHE A O 1
ATOM 1232 N N . THR A 1 151 ? 10.993 -16.346 -46.723 1.00 69.06 151 THR A N 1
ATOM 1233 C CA . THR A 1 151 ? 12.416 -16.659 -46.927 1.00 69.06 151 THR A CA 1
ATOM 1234 C C . THR A 1 151 ? 12.828 -18.007 -46.336 1.00 69.06 151 THR A C 1
ATOM 1236 O O . THR A 1 151 ? 13.633 -18.698 -46.948 1.00 69.06 151 THR A O 1
ATOM 1239 N N . ARG A 1 152 ? 12.233 -18.449 -45.218 1.00 64.75 152 ARG A N 1
ATOM 1240 C CA . ARG A 1 152 ? 12.434 -19.816 -44.698 1.00 64.75 152 ARG A CA 1
ATOM 1241 C C . ARG A 1 152 ? 11.874 -20.917 -45.600 1.00 64.75 152 ARG A C 1
ATOM 1243 O O . ARG A 1 152 ? 12.442 -21.994 -45.630 1.00 64.75 152 ARG A O 1
ATOM 1250 N N . THR A 1 153 ? 10.798 -20.646 -46.335 1.00 61.22 153 THR A N 1
ATOM 1251 C CA . THR A 1 153 ? 10.146 -21.636 -47.217 1.00 61.22 153 THR A CA 1
ATOM 1252 C C . THR A 1 153 ? 10.899 -21.814 -48.546 1.00 61.22 153 THR A C 1
ATOM 1254 O O . THR A 1 153 ? 10.636 -22.755 -49.277 1.00 61.22 153 THR A O 1
ATOM 1257 N N . PHE A 1 154 ? 11.832 -20.912 -48.871 1.00 56.56 154 PHE A N 1
ATOM 1258 C CA . PHE A 1 154 ? 12.644 -20.950 -50.095 1.00 56.56 154 PHE A CA 1
ATOM 1259 C C . PHE A 1 154 ? 14.081 -21.461 -49.869 1.00 56.56 154 PHE A C 1
ATOM 1261 O O . PHE A 1 154 ? 14.865 -21.489 -50.815 1.00 56.56 154 PHE A O 1
ATOM 1268 N N . ILE A 1 155 ? 14.446 -21.815 -48.630 1.00 56.34 155 ILE A N 1
ATOM 1269 C CA . ILE A 1 155 ? 15.788 -22.309 -48.253 1.00 56.34 155 ILE A CA 1
ATOM 1270 C C . ILE A 1 155 ? 15.753 -23.804 -47.844 1.00 56.34 155 ILE A C 1
ATOM 1272 O O . ILE A 1 155 ? 16.803 -24.396 -47.603 1.00 56.34 155 ILE A O 1
ATOM 1276 N N . GLU A 1 156 ? 14.573 -24.433 -47.825 1.00 46.12 156 GLU A N 1
ATOM 1277 C CA . GLU A 1 156 ? 14.389 -25.899 -47.767 1.00 46.12 156 GLU A CA 1
ATOM 1278 C C . GLU A 1 156 ? 14.089 -26.455 -49.164 1.00 46.12 156 GLU A C 1
ATOM 1280 O O . GLU A 1 156 ? 14.587 -27.562 -49.469 1.00 46.12 156 GLU A O 1
#

pLDDT: mean 88.07, std 7.76, range [46.12, 95.75]

Secondary structure (DSSP, 8-state):
-HHHHHHHHHHHHHTTPPP-----TT---HHHHHHHHHHHHHTTPPP--HHHHHHHHHHHHH-PEEEEEETTEEEEEESS--TT-EEEEEETTEEEEEESSEEEEGGGS--EEPPPPPPPPTTGGGGGS--THHHHHHHHHHHHHHHHHHHHHT--

Radius of gyration: 23.87 Å; chains: 1; bounding box: 45×44×72 Å

Sequence (156 aa):
MKHYYKRVIEEKLSAREAIAFLHHPGDENLEVLDFVFELVQSQKLKAFRFGDYARWWKRRLDAIPSIRFDKGKLEITSSAKAEDVSVRIVNNGMEAFAPVRFAADLSQLDWRPVPTKPALPSDYLRSKQFNYRILLVKGIDAVLGLITKFTRTFIE

Foldseek 3Di:
DLVVLLVVVVLCVLQVHDDDDDDDPPDPPVVSVVSNVVVVVVVVDDDDDPVRVVVLVVLQVQFDWDWDDDPQKIATAGPGPNQVDWDWDDDPQWIFTHGNGDIDGNVPTPIDGRGDRDDDDPCNCVVVDDDCVVVVVVVVVVVVVVVVVVVVVVVD